Protein AF-A0A5B1CI52-F1 (afdb_monomer_lite)

Foldseek 3Di:
DDDPCDVVVVVLLVVQLVVVVVVCVVVVNDDDDPVRSVVVSVVVVVVVVVVVVVVVVVVVVVVVVPPPCPVVVVVVVVVVVVVVVVLVVLLVQLLVVQAVCFLVAAFLQVSCVSSVHDSVSNPVSVVVCVVVLQKDFDPDWDADPVRDTTTGIHGPVSVVVVVD

Structure (mmCIF, N/CA/C/O backbone):
data_AF-A0A5B1CI52-F1
#
_entry.id   AF-A0A5B1CI52-F1
#
loop_
_atom_site.group_PDB
_atom_site.id
_atom_site.type_symbol
_atom_site.label_atom_id
_atom_site.label_alt_id
_atom_site.label_comp_id
_atom_site.label_asym_id
_atom_site.label_entity_id
_atom_site.label_seq_id
_atom_site.pdbx_PDB_ins_code
_atom_site.Cartn_x
_atom_site.Cartn_y
_atom_site.Cartn_z
_atom_site.occupancy
_atom_site.B_iso_or_equiv
_atom_site.auth_seq_id
_atom_site.auth_comp_id
_atom_site.auth_asym_id
_atom_site.auth_atom_id
_atom_site.pdbx_PDB_model_num
ATOM 1 N N . MET A 1 1 ? 29.209 4.012 -64.368 1.00 41.81 1 MET A N 1
ATOM 2 C CA . MET A 1 1 ? 28.392 5.063 -63.722 1.00 41.81 1 MET A CA 1
ATOM 3 C C . MET A 1 1 ? 29.342 6.053 -63.065 1.00 41.81 1 MET A C 1
ATOM 5 O O . MET A 1 1 ? 30.002 5.683 -62.104 1.00 41.81 1 MET A O 1
ATOM 9 N N . LEU A 1 2 ? 29.482 7.254 -63.629 1.00 43.94 2 LEU A N 1
ATOM 10 C CA . LEU A 1 2 ? 30.310 8.326 -63.068 1.00 43.94 2 LEU A CA 1
ATOM 11 C C . LEU A 1 2 ? 29.599 8.877 -61.825 1.00 43.94 2 LEU A C 1
ATOM 13 O O . LEU A 1 2 ? 28.550 9.507 -61.950 1.00 43.94 2 LEU A O 1
ATOM 17 N N . ARG A 1 3 ? 30.119 8.582 -60.627 1.00 56.41 3 ARG A N 1
ATOM 18 C CA . ARG A 1 3 ? 29.652 9.240 -59.398 1.00 56.41 3 ARG A CA 1
ATOM 19 C C . ARG A 1 3 ? 30.077 10.717 -59.457 1.00 56.41 3 ARG A C 1
ATOM 21 O O . ARG A 1 3 ? 31.175 10.988 -59.939 1.00 56.41 3 ARG A O 1
ATOM 28 N N . PRO A 1 4 ? 29.239 11.668 -59.013 1.00 51.94 4 PRO A N 1
ATOM 29 C CA . PRO A 1 4 ? 29.623 13.075 -58.968 1.00 51.94 4 PRO A CA 1
ATOM 30 C C . PRO A 1 4 ? 30.885 13.252 -58.109 1.00 51.94 4 PRO A C 1
ATOM 32 O O . PRO A 1 4 ? 30.973 12.694 -57.017 1.00 51.94 4 PRO A O 1
ATOM 35 N N . ASN A 1 5 ? 31.857 14.013 -58.626 1.00 62.75 5 ASN A N 1
ATOM 36 C CA . ASN A 1 5 ? 33.121 14.363 -57.966 1.00 62.75 5 ASN A CA 1
ATOM 37 C C . ASN A 1 5 ? 32.868 15.277 -56.756 1.00 62.75 5 ASN A C 1
ATOM 39 O O . ASN A 1 5 ? 33.147 16.475 -56.801 1.00 62.75 5 ASN A O 1
ATOM 43 N N . ASN A 1 6 ? 32.321 14.733 -55.671 1.00 81.19 6 ASN A N 1
ATOM 44 C CA . ASN A 1 6 ? 32.321 15.432 -54.397 1.00 81.19 6 ASN A CA 1
ATOM 45 C C . ASN A 1 6 ? 33.767 15.437 -53.856 1.00 81.19 6 ASN A C 1
ATOM 47 O O . ASN A 1 6 ? 34.340 14.361 -53.648 1.00 81.19 6 ASN A O 1
ATOM 51 N N . PRO A 1 7 ? 34.387 16.609 -53.625 1.00 78.50 7 PRO A N 1
ATOM 52 C CA . PRO A 1 7 ? 35.752 16.685 -53.104 1.00 78.50 7 PRO A CA 1
ATOM 53 C C . PRO A 1 7 ? 35.923 15.981 -51.749 1.00 78.50 7 PRO A C 1
ATOM 55 O O . PRO A 1 7 ? 37.021 15.519 -51.437 1.00 78.50 7 PRO A O 1
ATOM 58 N N . GLU A 1 8 ? 34.862 15.854 -50.948 1.00 77.94 8 GLU A N 1
ATOM 59 C CA . GLU A 1 8 ? 34.901 15.106 -49.686 1.00 77.94 8 GLU A CA 1
ATOM 60 C C . GLU A 1 8 ? 34.975 13.589 -49.899 1.00 77.94 8 GLU A C 1
ATOM 62 O O . GLU A 1 8 ? 35.741 12.905 -49.213 1.00 77.94 8 GLU A O 1
ATOM 67 N N . ASP A 1 9 ? 34.256 13.065 -50.894 1.00 78.75 9 ASP A N 1
ATOM 68 C CA . ASP A 1 9 ? 34.295 11.644 -51.243 1.00 78.75 9 ASP A CA 1
ATOM 69 C C . ASP A 1 9 ? 35.662 11.254 -51.804 1.00 78.75 9 ASP A C 1
ATOM 71 O O . ASP A 1 9 ? 36.193 10.197 -51.456 1.00 78.75 9 ASP A O 1
ATOM 75 N N . GLN A 1 10 ? 36.279 12.136 -52.597 1.00 81.88 10 GLN A N 1
ATOM 76 C CA . GLN A 1 10 ? 37.633 11.918 -53.102 1.00 81.88 10 GLN A CA 1
ATOM 77 C C . GLN A 1 10 ? 38.653 11.851 -51.958 1.00 81.88 10 GLN A C 1
ATOM 79 O O . GLN A 1 10 ? 39.405 10.883 -51.862 1.00 81.88 10 GLN A O 1
ATOM 84 N N . ARG A 1 11 ? 38.618 12.809 -51.018 1.00 84.69 11 ARG A N 1
ATOM 85 C CA . ARG A 1 11 ? 39.494 12.794 -49.830 1.00 84.69 11 ARG A CA 1
ATOM 86 C C . ARG A 1 11 ? 39.306 11.529 -48.992 1.00 84.69 11 ARG A C 1
ATOM 88 O O . ARG A 1 11 ? 40.280 10.968 -48.489 1.00 84.69 11 ARG A O 1
ATOM 95 N N . ARG A 1 12 ? 38.062 11.063 -48.842 1.00 83.12 12 ARG A N 1
ATOM 96 C CA . ARG A 1 12 ? 37.742 9.824 -48.119 1.00 83.12 12 ARG A CA 1
ATOM 97 C C . ARG A 1 12 ? 38.316 8.595 -48.825 1.00 83.12 12 ARG A C 1
ATOM 99 O O . ARG A 1 12 ? 38.895 7.738 -48.155 1.00 83.12 12 ARG A O 1
ATOM 106 N N . ARG A 1 13 ? 38.190 8.508 -50.154 1.00 84.50 13 ARG A N 1
ATOM 107 C CA . ARG A 1 13 ? 38.784 7.422 -50.953 1.00 84.50 13 ARG A CA 1
ATOM 108 C C . ARG A 1 13 ? 40.307 7.435 -50.864 1.00 84.50 13 ARG A C 1
ATOM 110 O O . ARG A 1 13 ? 40.885 6.385 -50.600 1.00 84.50 13 ARG A O 1
ATOM 117 N N . ASP A 1 14 ? 40.944 8.598 -50.964 1.00 87.06 14 ASP A N 1
ATOM 118 C CA . ASP A 1 14 ? 42.403 8.732 -50.863 1.00 87.06 14 ASP A CA 1
ATOM 119 C C . ASP A 1 14 ? 42.926 8.304 -49.478 1.00 87.06 14 ASP A C 1
ATOM 121 O O . ASP A 1 14 ? 43.931 7.596 -49.366 1.00 87.06 14 ASP A O 1
ATOM 125 N N . ALA A 1 15 ? 42.207 8.657 -48.407 1.00 88.31 15 ALA A N 1
ATOM 126 C CA . ALA A 1 15 ? 42.537 8.224 -47.051 1.00 88.31 15 ALA A CA 1
ATOM 127 C C . ALA A 1 15 ? 42.417 6.697 -46.877 1.00 88.31 15 ALA A C 1
ATOM 129 O O . ALA A 1 15 ? 43.298 6.066 -46.282 1.00 88.31 15 ALA A O 1
ATOM 130 N N . LEU A 1 16 ? 41.356 6.087 -47.422 1.00 87.81 16 LEU A N 1
ATOM 131 C CA . LEU A 1 16 ? 41.180 4.630 -47.421 1.00 87.81 16 LEU A CA 1
ATOM 132 C C . LEU A 1 16 ? 42.259 3.935 -48.250 1.00 87.81 16 LEU A C 1
ATOM 134 O O . LEU A 1 16 ? 42.839 2.950 -47.792 1.00 87.81 16 LEU A O 1
ATOM 138 N N . ARG A 1 17 ? 42.583 4.485 -49.421 1.00 88.81 17 ARG A N 1
ATOM 139 C CA . ARG A 1 17 ? 43.647 4.006 -50.303 1.00 88.81 17 ARG A CA 1
ATOM 140 C C . ARG A 1 17 ? 44.980 3.940 -49.568 1.00 88.81 17 ARG A C 1
ATOM 142 O O . ARG A 1 17 ? 45.633 2.898 -49.549 1.00 88.81 17 ARG A O 1
ATOM 149 N N . TYR A 1 18 ? 45.349 5.024 -48.887 1.00 90.31 18 TYR A N 1
ATOM 150 C CA . TYR A 1 18 ? 46.557 5.072 -48.068 1.00 90.31 18 TYR A CA 1
ATOM 151 C C . TYR A 1 18 ? 46.544 4.019 -46.946 1.00 90.31 18 TYR A C 1
ATOM 153 O O . TYR A 1 18 ? 47.533 3.304 -46.753 1.00 90.31 18 TYR A O 1
ATOM 161 N N . ALA A 1 19 ? 45.429 3.882 -46.222 1.00 89.19 19 ALA A N 1
ATOM 162 C CA . ALA A 1 19 ? 45.299 2.927 -45.122 1.00 89.19 19 ALA A CA 1
ATOM 163 C C . ALA A 1 19 ? 45.391 1.460 -45.585 1.00 89.19 19 ALA A C 1
ATOM 165 O O . ALA A 1 19 ? 46.083 0.663 -44.947 1.00 89.19 19 ALA A O 1
ATOM 166 N N . ILE A 1 20 ? 44.746 1.118 -46.704 1.00 88.44 20 ILE A N 1
ATOM 167 C CA . ILE A 1 20 ? 44.763 -0.226 -47.301 1.00 88.44 20 ILE A CA 1
ATOM 168 C C . ILE A 1 20 ? 46.179 -0.578 -47.756 1.00 88.44 20 ILE A C 1
ATOM 170 O O . ILE A 1 20 ? 46.726 -1.593 -47.322 1.00 88.44 20 ILE A O 1
ATOM 174 N N . CYS A 1 21 ? 46.828 0.302 -48.524 1.00 87.31 21 CYS A N 1
ATOM 175 C CA . CYS A 1 21 ? 48.210 0.100 -48.960 1.00 87.31 21 CYS A CA 1
ATOM 176 C C . CYS A 1 21 ? 49.169 -0.065 -47.769 1.00 87.31 21 CYS A C 1
ATOM 178 O O . CYS A 1 21 ? 50.051 -0.925 -47.785 1.00 87.31 21 CYS A O 1
ATOM 180 N N . LYS A 1 22 ? 48.989 0.720 -46.698 1.00 90.94 22 LYS A N 1
ATOM 181 C CA . LYS A 1 22 ? 49.785 0.598 -45.467 1.00 90.94 22 LYS A CA 1
ATOM 182 C C . LYS A 1 22 ? 49.570 -0.751 -44.768 1.00 90.94 22 LYS A C 1
ATOM 184 O O . LYS A 1 22 ? 50.544 -1.362 -44.324 1.00 90.94 22 LYS A O 1
ATOM 189 N N . ALA A 1 23 ? 48.328 -1.225 -44.673 1.00 88.00 23 ALA A N 1
ATOM 190 C CA . ALA A 1 23 ? 47.999 -2.513 -44.061 1.00 88.00 23 ALA A CA 1
ATOM 191 C C . ALA A 1 23 ? 48.558 -3.694 -44.871 1.00 88.00 23 ALA A C 1
ATOM 193 O O . ALA A 1 23 ? 49.173 -4.595 -44.301 1.00 88.00 23 ALA A O 1
ATOM 194 N N . TRP A 1 24 ? 48.425 -3.654 -46.196 1.00 90.81 24 TRP A N 1
ATOM 195 C CA . TRP A 1 24 ? 48.929 -4.692 -47.095 1.00 90.81 24 TRP A CA 1
ATOM 196 C C . TRP A 1 24 ? 50.456 -4.776 -47.110 1.00 90.81 24 TRP A C 1
ATOM 198 O O . TRP A 1 24 ? 51.003 -5.878 -47.084 1.00 90.81 24 TRP A O 1
ATOM 208 N N . ARG A 1 25 ? 51.158 -3.636 -47.031 1.00 87.25 25 ARG A N 1
ATOM 209 C CA . ARG A 1 25 ? 52.620 -3.616 -46.829 1.00 87.25 25 ARG A CA 1
ATOM 210 C C . ARG A 1 25 ? 53.032 -4.318 -45.539 1.00 87.25 25 ARG A C 1
ATOM 212 O O . ARG A 1 25 ? 53.988 -5.087 -45.545 1.00 87.25 25 ARG A O 1
ATOM 219 N N . LYS A 1 26 ? 52.307 -4.083 -44.439 1.00 89.06 26 LYS A N 1
ATOM 220 C CA . LYS A 1 26 ? 52.571 -4.742 -43.149 1.00 89.06 26 LYS A CA 1
ATOM 221 C C . LYS A 1 26 ? 52.354 -6.261 -43.217 1.00 89.06 26 LYS A C 1
ATOM 223 O O . LYS A 1 26 ? 53.022 -6.996 -42.502 1.00 89.06 26 LYS A O 1
ATOM 228 N N . GLN A 1 27 ? 51.450 -6.718 -44.080 1.00 87.50 27 GLN A N 1
ATOM 229 C CA . GLN A 1 27 ? 51.167 -8.136 -44.331 1.00 87.50 27 GLN A CA 1
ATOM 230 C C . GLN A 1 27 ? 52.129 -8.783 -45.345 1.00 87.50 27 GLN A C 1
ATOM 232 O O . GLN A 1 27 ? 51.997 -9.965 -45.638 1.00 87.50 27 GLN A O 1
ATOM 237 N N . GLY A 1 28 ? 53.107 -8.037 -45.871 1.00 87.44 28 GLY A N 1
ATOM 238 C CA . GLY A 1 28 ? 54.119 -8.566 -46.788 1.00 87.44 28 GLY A CA 1
ATOM 239 C C . GLY A 1 28 ? 53.705 -8.594 -48.262 1.00 87.44 28 GLY A C 1
ATOM 240 O O . GLY A 1 28 ? 54.481 -9.063 -49.093 1.00 87.44 28 GLY A O 1
ATOM 241 N N . HIS A 1 29 ? 52.538 -8.052 -48.625 1.00 80.38 29 HIS A N 1
ATOM 242 C CA . HIS A 1 29 ? 52.170 -7.876 -50.031 1.00 80.38 29 HIS A CA 1
ATOM 243 C C . HIS A 1 29 ? 53.042 -6.777 -50.662 1.00 80.38 29 HIS A C 1
ATOM 245 O O . HIS A 1 29 ? 53.206 -5.705 -50.078 1.00 80.38 29 HIS A O 1
ATOM 251 N N . ARG A 1 30 ? 53.626 -7.039 -51.842 1.00 68.38 30 ARG A N 1
ATOM 252 C CA . ARG A 1 30 ? 54.603 -6.136 -52.491 1.00 68.38 30 ARG A CA 1
ATOM 253 C C . ARG A 1 30 ? 54.151 -5.522 -53.820 1.00 68.38 30 ARG A C 1
ATOM 255 O O . ARG A 1 30 ? 54.729 -4.516 -54.213 1.00 68.38 30 ARG A O 1
ATOM 262 N N . VAL A 1 31 ? 53.149 -6.087 -54.493 1.00 74.44 31 VAL A N 1
ATOM 263 C CA . VAL A 1 31 ? 52.638 -5.592 -55.783 1.00 74.44 31 VAL A CA 1
ATOM 264 C C . VAL A 1 31 ? 51.115 -5.621 -55.745 1.00 74.44 31 VAL A C 1
ATOM 266 O O . VAL A 1 31 ? 50.540 -6.611 -55.295 1.00 74.44 31 VAL A O 1
ATOM 269 N N . TRP A 1 32 ? 50.480 -4.543 -56.203 1.00 80.81 32 TRP A N 1
ATOM 270 C CA . TRP A 1 32 ? 49.025 -4.412 -56.288 1.00 80.81 32 TRP A CA 1
ATOM 271 C C . TRP A 1 32 ? 48.670 -3.719 -57.595 1.00 80.81 32 TRP A C 1
ATOM 273 O O . TRP A 1 32 ? 49.364 -2.776 -57.986 1.00 80.81 32 TRP A O 1
ATOM 283 N N . SER A 1 33 ? 47.601 -4.163 -58.251 1.00 87.12 33 SER A N 1
ATOM 284 C CA . SER A 1 33 ? 47.030 -3.399 -59.353 1.00 87.12 33 SER A CA 1
ATOM 285 C C . SER A 1 33 ? 46.148 -2.274 -58.809 1.00 87.12 33 SER A C 1
ATOM 287 O O . SER A 1 33 ? 45.578 -2.380 -57.719 1.00 87.12 33 SER A O 1
ATOM 289 N N . ASP A 1 34 ? 46.001 -1.195 -59.578 1.00 80.94 34 ASP A N 1
ATOM 290 C CA . ASP A 1 34 ? 45.059 -0.128 -59.231 1.00 80.94 34 ASP A CA 1
ATOM 291 C C . ASP A 1 34 ? 43.623 -0.657 -59.103 1.00 80.94 34 ASP A C 1
ATOM 293 O O . ASP A 1 34 ? 42.873 -0.188 -58.251 1.00 80.94 34 ASP A O 1
ATOM 297 N N . ALA A 1 35 ? 43.262 -1.682 -59.881 1.00 84.69 35 ALA A N 1
ATOM 298 C CA . ALA A 1 35 ? 41.957 -2.329 -59.805 1.00 84.69 35 ALA A CA 1
ATOM 299 C C . ALA A 1 35 ? 41.730 -3.047 -58.461 1.00 84.69 35 ALA A C 1
ATOM 301 O O . ALA A 1 35 ? 40.649 -2.926 -57.885 1.00 84.69 35 ALA A O 1
ATOM 302 N N . ASP A 1 36 ? 42.745 -3.734 -57.925 1.00 84.50 36 ASP A N 1
ATOM 303 C CA . ASP A 1 36 ? 42.651 -4.422 -56.627 1.00 84.50 36 ASP A CA 1
ATOM 304 C C . ASP A 1 36 ? 42.490 -3.428 -55.473 1.00 84.50 36 ASP A C 1
ATOM 306 O O . ASP A 1 36 ? 41.741 -3.665 -54.521 1.00 84.50 36 ASP A O 1
ATOM 310 N N . ILE A 1 37 ? 43.188 -2.293 -55.566 1.00 83.44 37 ILE A N 1
ATOM 311 C CA . ILE A 1 37 ? 43.108 -1.214 -54.582 1.00 83.44 37 ILE A CA 1
ATOM 312 C C . ILE A 1 37 ? 41.707 -0.591 -54.595 1.00 83.44 37 ILE A C 1
ATOM 314 O O . ILE A 1 37 ? 41.102 -0.430 -53.535 1.00 83.44 37 ILE A O 1
ATOM 318 N N . GLU A 1 38 ? 41.166 -0.276 -55.773 1.00 86.31 38 GLU A N 1
ATOM 319 C CA . GLU A 1 38 ? 39.825 0.306 -55.895 1.00 86.31 38 GLU A CA 1
ATOM 320 C C . GLU A 1 38 ? 38.729 -0.668 -55.436 1.00 86.31 38 GLU A C 1
ATOM 322 O O . GLU A 1 38 ? 37.828 -0.268 -54.695 1.00 86.31 38 GLU A O 1
ATOM 327 N N . ALA A 1 39 ? 38.851 -1.961 -55.757 1.00 86.50 39 ALA A N 1
ATOM 328 C CA . ALA A 1 39 ? 37.934 -2.989 -55.263 1.00 86.50 39 ALA A CA 1
ATOM 329 C C . ALA A 1 39 ? 37.952 -3.095 -53.725 1.00 86.50 39 ALA A C 1
ATOM 331 O O . ALA A 1 39 ? 36.903 -3.230 -53.088 1.00 86.50 39 ALA A O 1
ATOM 332 N N . ALA A 1 40 ? 39.131 -2.985 -53.104 1.00 87.06 40 ALA A N 1
ATOM 333 C CA . ALA A 1 40 ? 39.265 -2.992 -51.650 1.00 87.06 40 ALA A CA 1
ATOM 334 C C . ALA A 1 40 ? 38.674 -1.730 -50.994 1.00 87.06 40 ALA A C 1
ATOM 336 O O . ALA A 1 40 ? 38.071 -1.822 -49.920 1.00 87.06 40 ALA A O 1
ATOM 337 N N . ILE A 1 41 ? 38.807 -0.562 -51.634 1.00 86.19 41 ILE A N 1
ATOM 338 C CA . ILE A 1 41 ? 38.182 0.690 -51.182 1.00 86.19 41 ILE A CA 1
ATOM 339 C C . ILE A 1 41 ? 36.657 0.564 -51.224 1.00 86.19 41 ILE A C 1
ATOM 341 O O . ILE A 1 41 ? 35.993 0.871 -50.232 1.00 86.19 41 ILE A O 1
ATOM 345 N N . ASP A 1 42 ? 36.099 0.065 -52.326 1.00 87.06 42 ASP A N 1
ATOM 346 C CA . ASP A 1 42 ? 34.652 -0.101 -52.473 1.00 87.06 42 ASP A CA 1
ATOM 347 C C . ASP A 1 42 ? 34.090 -1.103 -51.451 1.00 87.06 42 ASP A C 1
ATOM 349 O O . ASP A 1 42 ? 33.065 -0.835 -50.817 1.00 87.06 42 ASP A O 1
ATOM 353 N N . ALA A 1 43 ? 34.803 -2.205 -51.194 1.00 86.75 43 ALA A N 1
ATOM 354 C CA . ALA A 1 43 ? 34.443 -3.162 -50.148 1.00 86.75 43 ALA A CA 1
ATOM 355 C C . ALA A 1 43 ? 34.490 -2.541 -48.737 1.00 86.75 43 ALA A C 1
ATOM 357 O O . ALA A 1 43 ? 33.625 -2.820 -47.900 1.00 86.75 43 ALA A O 1
ATOM 358 N N . ALA A 1 44 ? 35.475 -1.680 -48.459 1.00 86.75 44 ALA A N 1
ATOM 359 C CA . ALA A 1 44 ? 35.588 -0.985 -47.179 1.00 86.75 44 ALA A CA 1
ATOM 360 C C . ALA A 1 44 ? 34.440 0.013 -46.960 1.00 86.75 44 ALA A C 1
ATOM 362 O O . ALA A 1 44 ? 33.877 0.057 -45.863 1.00 8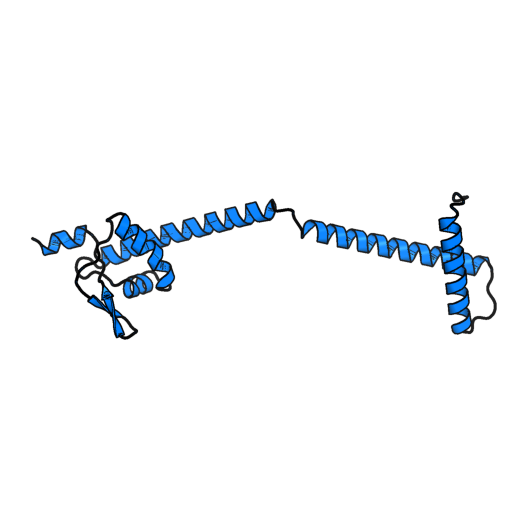6.75 44 ALA A O 1
ATOM 363 N N . ILE A 1 45 ? 34.059 0.763 -48.000 1.00 86.25 45 ILE A N 1
ATOM 364 C CA . ILE A 1 45 ? 32.920 1.691 -47.962 1.00 86.25 45 ILE A CA 1
ATOM 365 C C . ILE A 1 45 ? 31.622 0.919 -47.721 1.00 86.25 45 ILE A C 1
ATOM 367 O O . ILE A 1 45 ? 30.914 1.221 -46.764 1.00 86.25 45 ILE A O 1
ATOM 371 N N . ALA A 1 46 ? 31.361 -0.141 -48.493 1.00 85.62 46 ALA A N 1
ATOM 372 C CA . ALA A 1 46 ? 30.159 -0.960 -48.332 1.00 85.62 46 ALA A CA 1
ATOM 373 C C . ALA A 1 46 ? 30.039 -1.548 -46.914 1.00 85.62 46 ALA A C 1
ATOM 375 O O . ALA A 1 46 ? 28.969 -1.522 -46.305 1.00 85.62 46 ALA A O 1
ATOM 376 N N . LYS A 1 47 ? 31.153 -2.024 -46.341 1.00 86.94 47 LYS A N 1
ATOM 377 C CA . LYS A 1 47 ? 31.192 -2.533 -44.962 1.00 86.94 47 LYS A CA 1
ATOM 378 C C . LYS A 1 47 ? 30.931 -1.438 -43.925 1.00 86.94 47 LYS A C 1
ATOM 380 O O . LYS A 1 47 ? 30.322 -1.706 -42.888 1.00 86.94 47 LYS A O 1
ATOM 385 N N . GLN A 1 48 ? 31.408 -0.219 -44.168 1.00 83.88 48 GLN A N 1
ATOM 386 C CA . GLN A 1 48 ? 31.155 0.918 -43.289 1.00 83.88 48 GLN A CA 1
ATOM 387 C C . GLN A 1 48 ? 29.688 1.358 -43.359 1.00 83.88 48 GLN A C 1
ATOM 389 O O . GLN A 1 48 ? 29.082 1.590 -42.316 1.00 83.88 48 GLN A O 1
ATOM 394 N N . ASP A 1 49 ? 29.099 1.388 -44.551 1.00 83.38 49 ASP A N 1
ATOM 395 C CA . ASP A 1 49 ? 27.695 1.751 -44.750 1.00 83.38 49 ASP A CA 1
ATOM 396 C C . ASP A 1 49 ? 26.756 0.724 -44.103 1.00 83.38 49 ASP A C 1
ATOM 398 O O . ASP A 1 49 ? 25.814 1.104 -43.410 1.00 83.38 49 ASP A O 1
ATOM 402 N N . GLN A 1 50 ? 27.070 -0.574 -44.203 1.00 83.06 50 GLN A N 1
ATOM 403 C CA . GLN A 1 50 ? 26.349 -1.632 -43.482 1.00 83.06 50 GLN A CA 1
ATOM 404 C C . GLN A 1 50 ? 26.414 -1.454 -41.958 1.00 83.06 50 GLN A C 1
ATOM 406 O O . GLN A 1 50 ? 25.404 -1.600 -41.269 1.00 83.06 50 GLN A O 1
ATOM 411 N N . ARG A 1 51 ? 27.589 -1.106 -41.414 1.00 80.19 51 ARG A N 1
ATOM 412 C CA . ARG A 1 51 ? 27.749 -0.824 -39.976 1.00 80.19 51 ARG A CA 1
ATOM 413 C C . ARG A 1 51 ? 26.965 0.412 -39.545 1.00 80.19 51 ARG A C 1
ATOM 415 O O . ARG A 1 51 ? 26.325 0.387 -38.499 1.00 80.19 51 ARG A O 1
ATOM 422 N N . ASN A 1 52 ? 26.986 1.469 -40.350 1.00 80.50 52 ASN A N 1
ATOM 423 C CA . ASN A 1 52 ? 26.236 2.691 -40.077 1.00 80.50 52 ASN A CA 1
ATOM 424 C C . ASN A 1 52 ? 24.724 2.436 -40.122 1.00 80.50 52 ASN A C 1
ATOM 426 O O . ASN A 1 52 ? 24.004 2.919 -39.253 1.00 80.50 52 ASN A O 1
ATOM 430 N N . ALA A 1 53 ? 24.245 1.629 -41.072 1.00 76.75 53 ALA A N 1
ATOM 431 C CA . ALA A 1 53 ? 22.845 1.223 -41.144 1.00 76.75 53 ALA A CA 1
ATOM 432 C C . ALA A 1 53 ? 22.414 0.419 -39.903 1.00 76.75 53 ALA A C 1
ATOM 434 O O . ALA A 1 53 ? 21.377 0.720 -39.312 1.00 76.75 53 ALA A O 1
ATOM 435 N N . ALA A 1 54 ? 23.232 -0.540 -39.456 1.00 75.56 54 ALA A N 1
ATOM 436 C CA . ALA A 1 54 ? 22.965 -1.319 -38.245 1.00 75.56 54 ALA A CA 1
ATOM 437 C C . ALA A 1 54 ? 22.974 -0.450 -36.968 1.00 75.56 54 ALA A C 1
ATOM 439 O O . ALA A 1 54 ? 22.113 -0.597 -36.095 1.00 75.56 54 ALA A O 1
ATOM 440 N N . ASN A 1 55 ? 23.906 0.503 -36.871 1.00 73.62 55 ASN A N 1
ATOM 441 C CA . ASN A 1 55 ? 23.956 1.454 -35.759 1.00 73.62 55 ASN A CA 1
ATOM 442 C C . ASN A 1 55 ? 22.757 2.412 -35.767 1.00 73.62 55 ASN A C 1
ATOM 444 O O . ASN A 1 55 ? 22.189 2.671 -34.711 1.00 73.62 55 ASN A O 1
ATOM 448 N N . ASN A 1 56 ? 22.325 2.896 -36.934 1.00 69.56 56 ASN A N 1
ATOM 449 C CA . ASN A 1 56 ? 21.128 3.734 -37.048 1.00 69.56 56 ASN A CA 1
ATOM 450 C C . ASN A 1 56 ? 19.859 2.977 -36.639 1.00 69.56 56 ASN A C 1
ATOM 452 O O . ASN A 1 56 ? 19.014 3.550 -35.956 1.00 69.56 56 ASN A O 1
ATOM 456 N N . GLN A 1 57 ? 19.743 1.690 -36.981 1.00 68.94 57 GLN A N 1
ATOM 457 C CA . GLN A 1 57 ? 18.651 0.842 -36.488 1.00 68.94 57 GLN A CA 1
ATOM 458 C C . GLN A 1 57 ? 18.697 0.688 -34.963 1.00 68.94 57 GLN A C 1
ATOM 460 O O . GLN A 1 57 ? 17.671 0.810 -34.302 1.00 68.94 57 GLN A O 1
ATOM 465 N N . SER A 1 58 ? 19.884 0.490 -34.388 1.00 62.88 58 SER A N 1
ATOM 466 C CA . SER A 1 58 ? 20.055 0.348 -32.934 1.00 62.88 58 SER A CA 1
ATOM 467 C C . SER A 1 58 ? 19.740 1.650 -32.182 1.00 62.88 58 SER A C 1
ATOM 469 O O . SER A 1 58 ? 19.082 1.624 -31.144 1.00 62.88 58 SER A O 1
ATOM 471 N N . ASN A 1 59 ? 20.137 2.798 -32.738 1.00 58.81 59 ASN A N 1
ATOM 472 C CA . ASN A 1 59 ? 19.818 4.120 -32.197 1.00 58.81 59 ASN A CA 1
ATOM 473 C C . ASN A 1 59 ? 18.325 4.452 -32.310 1.00 58.81 59 ASN A C 1
ATOM 475 O O . ASN A 1 59 ? 17.779 5.061 -31.396 1.00 58.81 59 ASN A O 1
ATOM 479 N N . ALA A 1 60 ? 17.648 4.032 -33.384 1.00 59.50 60 ALA A N 1
ATOM 480 C CA . ALA A 1 60 ? 16.197 4.180 -33.505 1.00 59.50 60 ALA A CA 1
ATOM 481 C C . ALA A 1 60 ? 15.458 3.382 -32.413 1.00 59.50 60 ALA A C 1
ATOM 483 O O . ALA A 1 60 ? 14.548 3.906 -31.778 1.00 59.50 60 ALA A O 1
ATOM 484 N N . VAL A 1 61 ? 15.919 2.162 -32.114 1.00 58.22 61 VAL A N 1
ATOM 485 C CA . VAL A 1 61 ? 15.382 1.344 -31.010 1.00 58.22 61 VAL A CA 1
ATOM 486 C C . VAL A 1 61 ? 15.666 1.976 -29.638 1.00 58.22 61 VAL A C 1
ATOM 488 O O . VAL A 1 61 ? 14.833 1.898 -28.738 1.00 58.22 61 VAL A O 1
ATOM 491 N N . GLN A 1 62 ? 16.815 2.638 -29.456 1.00 55.47 62 GLN A N 1
ATOM 492 C CA . GLN A 1 62 ? 17.101 3.389 -28.227 1.00 55.47 62 GLN A CA 1
ATOM 493 C C . GLN A 1 62 ? 16.284 4.682 -28.099 1.00 55.47 62 GLN A C 1
ATOM 495 O O . GLN A 1 62 ? 15.915 5.040 -26.982 1.00 55.47 62 GLN A O 1
ATOM 500 N N . ALA A 1 63 ? 15.968 5.364 -29.201 1.00 52.31 63 ALA A N 1
ATOM 501 C CA . ALA A 1 63 ? 15.089 6.532 -29.190 1.00 52.31 63 ALA A CA 1
ATOM 502 C C . ALA A 1 63 ? 13.654 6.156 -28.771 1.00 52.31 63 ALA A C 1
ATOM 504 O O . ALA A 1 63 ? 13.055 6.882 -27.984 1.00 52.31 63 ALA A O 1
ATOM 505 N N . ASP A 1 64 ? 13.160 4.981 -29.176 1.00 53.16 64 ASP A N 1
ATOM 506 C CA . ASP A 1 64 ? 11.892 4.415 -28.679 1.00 53.16 64 ASP A CA 1
ATOM 507 C C . ASP A 1 64 ? 11.928 4.074 -27.174 1.00 53.16 64 ASP A C 1
ATOM 509 O O . ASP A 1 64 ? 10.897 4.070 -26.500 1.00 53.16 64 ASP A O 1
ATOM 513 N N . LEU A 1 65 ? 13.115 3.813 -26.610 1.00 51.41 65 LEU A N 1
ATOM 514 C CA . LEU A 1 65 ? 13.296 3.568 -25.175 1.00 51.41 65 LEU A CA 1
ATOM 515 C C . LEU A 1 65 ? 13.266 4.866 -24.346 1.00 51.41 65 LEU A C 1
ATOM 517 O O . LEU A 1 65 ? 12.924 4.834 -23.162 1.00 51.41 65 LEU A O 1
ATOM 521 N N . ILE A 1 66 ? 13.590 6.008 -24.962 1.00 52.84 66 ILE A N 1
ATOM 522 C CA . ILE A 1 66 ? 13.454 7.352 -24.380 1.00 52.84 66 ILE A CA 1
ATOM 523 C C . ILE A 1 66 ? 12.137 7.963 -24.873 1.00 52.84 66 ILE A C 1
ATOM 525 O O . ILE A 1 66 ? 12.084 9.040 -25.458 1.00 52.84 66 ILE A O 1
ATOM 529 N N . ASP A 1 67 ? 11.034 7.260 -24.633 1.00 52.16 67 ASP A N 1
ATOM 530 C CA . ASP A 1 67 ? 9.708 7.807 -24.874 1.00 52.16 67 ASP A CA 1
ATOM 531 C C . ASP A 1 67 ? 9.452 9.023 -23.958 1.00 52.16 67 ASP A C 1
ATOM 533 O O . ASP A 1 67 ? 9.574 8.959 -22.729 1.00 52.16 67 ASP A O 1
ATOM 537 N N . HIS A 1 68 ? 9.085 10.150 -24.570 1.00 55.41 68 HIS A N 1
ATOM 538 C CA . HIS A 1 68 ? 8.969 11.489 -23.984 1.00 55.41 68 HIS A CA 1
ATOM 539 C C . HIS A 1 68 ? 7.758 11.671 -23.042 1.00 55.41 68 HIS A C 1
ATOM 541 O O . HIS A 1 68 ? 7.014 12.650 -23.109 1.00 55.41 68 HIS A O 1
ATOM 547 N N . GLY A 1 69 ? 7.547 10.742 -22.110 1.00 54.53 69 GLY A N 1
ATOM 548 C CA . GLY A 1 69 ? 6.621 10.903 -20.988 1.00 54.53 69 GLY A CA 1
ATOM 549 C C . GLY A 1 69 ? 5.171 10.487 -21.254 1.00 54.53 69 GLY A C 1
ATOM 550 O O . GLY A 1 69 ? 4.406 10.361 -20.291 1.00 54.53 69 GLY A O 1
ATOM 551 N N . CYS A 1 70 ? 4.787 10.195 -22.501 1.00 56.16 70 CYS A N 1
ATOM 552 C CA . CYS A 1 70 ? 3.429 9.760 -22.842 1.00 56.16 70 CYS A CA 1
ATOM 553 C C . CYS A 1 70 ? 3.137 8.318 -22.394 1.00 56.16 70 CYS A C 1
ATOM 555 O O . CYS A 1 70 ? 2.139 8.088 -21.698 1.00 56.16 70 CYS A O 1
ATOM 557 N N . HIS A 1 71 ? 4.008 7.346 -22.684 1.00 53.44 71 HIS A N 1
ATOM 558 C CA . HIS A 1 71 ? 3.849 5.986 -22.162 1.00 53.44 71 HIS A CA 1
ATOM 559 C C . HIS A 1 71 ? 4.140 5.927 -20.658 1.00 53.44 71 HIS A C 1
ATOM 561 O O . HIS A 1 71 ? 3.421 5.242 -19.931 1.00 53.44 71 HIS A O 1
ATOM 567 N N . ALA A 1 72 ? 5.072 6.738 -20.139 1.00 56.97 72 ALA A N 1
ATOM 568 C CA . ALA A 1 72 ? 5.272 6.878 -18.691 1.00 56.97 72 ALA A CA 1
ATOM 569 C C . ALA A 1 72 ? 4.010 7.392 -17.965 1.00 56.97 72 ALA A C 1
ATOM 571 O O . ALA A 1 72 ? 3.739 7.000 -16.829 1.00 56.97 72 ALA A O 1
ATOM 572 N N . GLY A 1 73 ? 3.220 8.270 -18.592 1.00 59.53 73 GLY A N 1
ATOM 573 C CA . GLY A 1 73 ? 1.918 8.709 -18.080 1.00 59.53 73 GLY A CA 1
ATOM 574 C C . GLY A 1 73 ? 0.889 7.576 -18.043 1.00 59.53 73 GLY A C 1
ATOM 575 O O . GLY A 1 73 ? 0.252 7.355 -17.011 1.00 59.53 73 GLY A O 1
ATOM 576 N N . ARG A 1 74 ? 0.777 6.801 -19.130 1.00 59.91 74 ARG A N 1
ATOM 577 C CA . ARG A 1 74 ? -0.144 5.651 -19.223 1.00 59.91 74 ARG A CA 1
ATOM 578 C C . ARG A 1 74 ? 0.200 4.547 -18.219 1.00 59.91 74 ARG A C 1
ATOM 580 O O . ARG A 1 74 ? -0.691 4.072 -17.516 1.00 59.91 74 ARG A O 1
ATOM 587 N N . THR A 1 75 ? 1.478 4.204 -18.067 1.00 62.31 75 THR A N 1
ATOM 588 C CA . THR A 1 75 ? 1.941 3.208 -17.085 1.00 62.31 75 THR A CA 1
ATOM 589 C C . THR A 1 75 ? 1.694 3.677 -15.651 1.00 62.31 75 THR A C 1
ATOM 591 O O . THR A 1 75 ? 1.197 2.906 -14.828 1.00 62.31 75 THR A O 1
ATOM 594 N N . ARG A 1 76 ? 1.936 4.962 -15.346 1.00 59.97 76 ARG A N 1
ATOM 595 C CA . ARG A 1 76 ? 1.612 5.546 -14.031 1.00 59.97 76 ARG A CA 1
ATOM 596 C C . ARG A 1 76 ? 0.110 5.527 -13.742 1.00 59.97 76 ARG A C 1
ATOM 598 O O . ARG A 1 76 ? -0.283 5.161 -12.636 1.00 59.97 76 ARG A O 1
ATOM 605 N N . ALA A 1 77 ? -0.732 5.862 -14.718 1.00 62.50 77 ALA A N 1
ATOM 606 C CA . ALA A 1 77 ? -2.187 5.826 -14.566 1.00 62.50 77 ALA A CA 1
ATOM 607 C C . ALA A 1 77 ? -2.716 4.396 -14.345 1.00 62.50 77 ALA A C 1
ATOM 609 O O . ALA A 1 77 ? -3.561 4.175 -13.471 1.00 62.50 77 ALA A O 1
ATOM 610 N N . ALA A 1 78 ? -2.185 3.411 -15.076 1.00 61.47 78 ALA A N 1
ATOM 611 C CA . ALA A 1 78 ? -2.531 2.000 -14.907 1.00 61.47 78 ALA A CA 1
ATOM 612 C C . ALA A 1 78 ? -2.084 1.452 -13.538 1.00 61.47 78 ALA A C 1
ATOM 614 O O . ALA A 1 78 ? -2.866 0.792 -12.843 1.00 61.47 78 ALA A O 1
ATOM 615 N N . ALA A 1 79 ? -0.866 1.789 -13.100 1.00 62.81 79 ALA A N 1
ATOM 616 C CA . ALA A 1 79 ? -0.354 1.428 -11.780 1.00 62.81 79 ALA A CA 1
ATOM 617 C C . ALA A 1 79 ? -1.184 2.068 -10.653 1.00 62.81 79 ALA A C 1
ATOM 619 O O . ALA A 1 79 ? -1.599 1.380 -9.719 1.00 62.81 79 ALA A O 1
ATOM 620 N N . ALA A 1 80 ? -1.514 3.359 -10.768 1.00 60.78 80 ALA A N 1
ATOM 621 C CA . ALA A 1 80 ? -2.356 4.065 -9.803 1.00 60.78 80 ALA A CA 1
ATOM 622 C C . ALA A 1 80 ? -3.772 3.471 -9.724 1.00 60.78 80 ALA A C 1
ATOM 624 O O . ALA A 1 80 ? -4.315 3.295 -8.631 1.00 60.78 80 ALA A O 1
ATOM 625 N N . SER A 1 81 ? -4.362 3.116 -10.867 1.00 58.31 81 SER A N 1
ATOM 626 C CA . SER A 1 81 ? -5.688 2.488 -10.931 1.00 58.31 81 SER A CA 1
ATOM 627 C C . SER A 1 81 ? -5.696 1.113 -10.261 1.00 58.31 81 SER A C 1
ATOM 629 O O . SER A 1 81 ? -6.598 0.800 -9.480 1.00 58.31 81 SER A O 1
ATOM 631 N N . SER A 1 82 ? -4.653 0.316 -10.496 1.00 61.97 82 SER A N 1
ATOM 632 C CA . SER A 1 82 ? -4.478 -1.000 -9.871 1.00 61.97 82 SER A CA 1
ATOM 633 C C . SER A 1 82 ? -4.261 -0.886 -8.357 1.00 61.97 82 SER A C 1
ATOM 635 O O . SER A 1 82 ? -4.887 -1.605 -7.574 1.00 61.97 82 SER A O 1
ATOM 637 N N . ALA A 1 83 ? -3.460 0.090 -7.918 1.00 60.28 83 ALA A N 1
ATOM 638 C CA . ALA A 1 83 ? -3.226 0.368 -6.503 1.00 60.28 83 ALA A CA 1
AT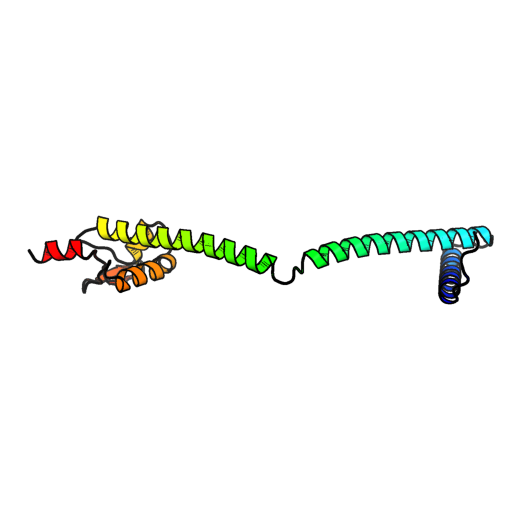OM 639 C C . ALA A 1 83 ? -4.499 0.836 -5.771 1.00 60.28 83 ALA A C 1
ATOM 641 O O . ALA A 1 83 ? -4.768 0.386 -4.654 1.00 60.28 83 ALA A O 1
ATOM 642 N N . ARG A 1 84 ? -5.331 1.679 -6.404 1.00 61.28 84 ARG A N 1
ATOM 643 C CA . ARG A 1 84 ? -6.620 2.128 -5.837 1.00 61.28 84 ARG A CA 1
ATOM 644 C C . ARG A 1 84 ? -7.568 0.960 -5.569 1.00 61.28 84 ARG A C 1
ATOM 646 O O . ARG A 1 84 ? -8.154 0.898 -4.490 1.00 61.28 84 ARG A O 1
ATOM 653 N N . ARG A 1 85 ? -7.669 -0.002 -6.496 1.00 61.38 85 ARG A N 1
ATOM 654 C CA . ARG A 1 85 ? -8.489 -1.216 -6.303 1.00 61.38 85 ARG A CA 1
ATOM 655 C C . ARG A 1 85 ? -8.034 -2.022 -5.082 1.00 61.38 85 ARG A C 1
ATOM 657 O O . ARG A 1 85 ? -8.868 -2.462 -4.297 1.00 61.38 85 ARG A O 1
ATOM 664 N N . SER A 1 86 ? -6.722 -2.162 -4.883 1.00 72.62 86 SER A N 1
ATOM 665 C CA . SER A 1 86 ? -6.155 -2.832 -3.701 1.00 72.62 86 SER A CA 1
ATOM 666 C C . SER A 1 86 ? -6.451 -2.081 -2.395 1.00 72.62 86 SER A C 1
ATOM 668 O O . SER A 1 86 ? -6.697 -2.713 -1.368 1.00 72.62 86 SER A O 1
ATOM 67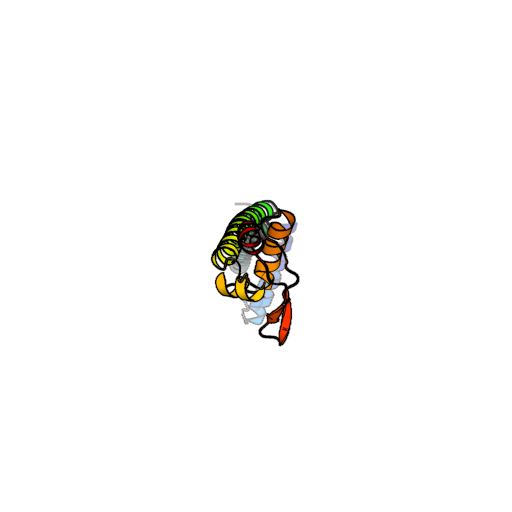0 N N . ARG A 1 87 ? -6.468 -0.741 -2.424 1.00 74.50 87 ARG A N 1
ATOM 671 C CA . ARG A 1 87 ? -6.758 0.093 -1.248 1.00 74.50 87 ARG A CA 1
ATOM 672 C C . ARG A 1 87 ? -8.199 -0.058 -0.765 1.00 74.50 87 ARG A C 1
ATOM 674 O O . ARG A 1 87 ? -8.401 -0.272 0.425 1.00 74.50 87 ARG A O 1
ATOM 681 N N . HIS A 1 88 ? -9.177 0.024 -1.670 1.00 82.06 88 HIS A N 1
ATOM 682 C CA . HIS A 1 88 ? -10.589 -0.152 -1.306 1.00 82.06 88 HIS A CA 1
ATOM 683 C C . HIS A 1 88 ? -10.838 -1.543 -0.722 1.00 82.06 88 HIS A C 1
ATOM 685 O O . HIS A 1 88 ? -11.368 -1.647 0.378 1.00 82.06 88 HIS A O 1
ATOM 691 N N . ARG A 1 89 ? -10.318 -2.593 -1.375 1.00 88.06 89 ARG A N 1
ATOM 692 C CA . ARG A 1 89 ? -10.406 -3.969 -0.861 1.00 88.06 89 ARG A CA 1
ATOM 693 C C . ARG A 1 89 ? -9.820 -4.114 0.542 1.00 88.06 89 ARG A C 1
ATOM 695 O O . ARG A 1 89 ? -10.422 -4.769 1.380 1.00 88.06 89 ARG A O 1
ATOM 702 N N . ARG A 1 90 ? -8.668 -3.491 0.813 1.00 91.00 90 ARG A N 1
ATOM 703 C CA . ARG A 1 90 ? -8.053 -3.510 2.150 1.00 91.00 90 ARG A CA 1
ATOM 704 C C . ARG A 1 90 ? -8.894 -2.783 3.188 1.00 91.00 90 ARG A C 1
ATOM 706 O O . ARG A 1 90 ? -9.033 -3.282 4.296 1.00 91.00 90 ARG A O 1
ATOM 713 N N . ARG A 1 91 ? -9.450 -1.623 2.841 1.00 94.12 91 ARG A N 1
ATOM 714 C CA . ARG A 1 91 ? -10.334 -0.874 3.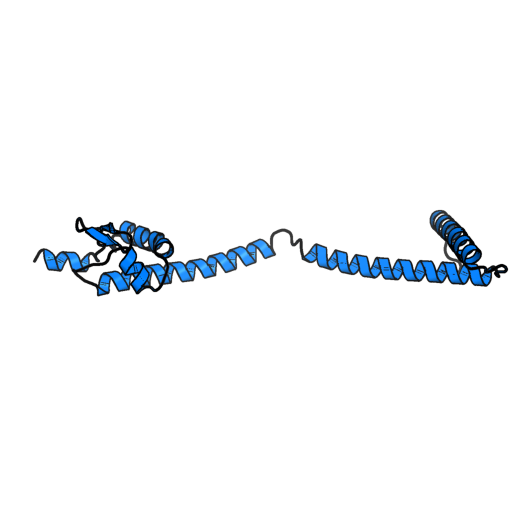736 1.00 94.12 91 ARG A CA 1
ATOM 715 C C . ARG A 1 91 ? -11.555 -1.702 4.118 1.00 94.12 91 ARG A C 1
ATOM 717 O O . ARG A 1 91 ? -11.833 -1.841 5.302 1.00 94.12 91 ARG A O 1
ATOM 724 N N . ASP A 1 92 ? -12.216 -2.286 3.130 1.00 94.25 92 ASP A N 1
ATOM 725 C CA . ASP A 1 92 ? -13.425 -3.069 3.359 1.00 94.25 92 ASP A CA 1
ATOM 726 C C . ASP A 1 92 ? -13.094 -4.360 4.144 1.00 94.25 92 ASP A C 1
ATOM 728 O O . ASP A 1 92 ? -13.797 -4.703 5.087 1.00 94.25 92 ASP A O 1
ATOM 732 N N . ALA A 1 93 ? -11.957 -5.014 3.862 1.00 95.62 93 ALA A N 1
ATOM 733 C CA . ALA A 1 93 ? -11.489 -6.175 4.627 1.00 95.62 93 ALA A CA 1
ATOM 734 C C . ALA A 1 93 ? -11.189 -5.846 6.101 1.00 95.62 93 ALA A C 1
ATOM 736 O O . ALA A 1 93 ? -11.570 -6.607 6.988 1.00 95.62 93 ALA A O 1
ATOM 737 N N . VAL A 1 94 ? -10.542 -4.705 6.378 1.00 96.88 94 VAL A N 1
ATOM 738 C CA . VAL A 1 94 ? -10.293 -4.234 7.752 1.00 96.88 94 VAL A CA 1
ATOM 739 C C . VAL A 1 94 ? -11.609 -3.936 8.469 1.00 96.88 94 VAL A C 1
ATOM 741 O O . VAL A 1 94 ? -11.777 -4.333 9.620 1.00 96.88 94 VAL A O 1
ATOM 744 N N . GLU A 1 95 ? -12.546 -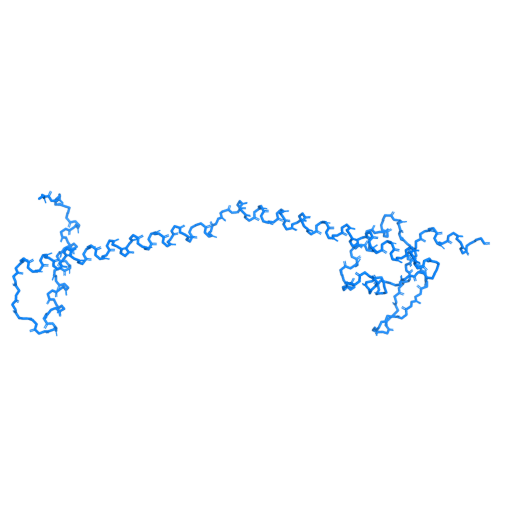3.257 7.804 1.00 96.31 95 GLU A N 1
ATOM 745 C CA . GLU A 1 95 ? -13.863 -2.951 8.367 1.00 96.31 95 GLU A CA 1
ATOM 746 C C . GLU A 1 95 ? -14.624 -4.236 8.724 1.00 96.31 95 GLU A C 1
ATOM 748 O O . GLU A 1 95 ? -15.080 -4.378 9.860 1.00 96.31 95 GLU A O 1
ATOM 753 N N . CYS A 1 96 ? -14.679 -5.206 7.805 1.00 96.06 96 CYS A N 1
ATOM 754 C CA . CYS A 1 96 ? -15.295 -6.510 8.044 1.00 96.06 96 CYS A CA 1
ATOM 755 C C . CYS A 1 96 ? -14.621 -7.276 9.190 1.00 96.06 96 CYS A C 1
ATOM 757 O O . CYS A 1 96 ? -15.323 -7.832 10.032 1.00 96.06 96 CYS A O 1
ATOM 759 N N . ALA A 1 97 ? -13.286 -7.287 9.261 1.00 96.88 97 ALA A N 1
ATOM 760 C CA . ALA A 1 97 ? -12.556 -7.976 10.325 1.00 96.88 97 ALA A CA 1
ATOM 761 C C . ALA A 1 97 ? -12.872 -7.383 11.708 1.00 96.88 97 ALA A C 1
ATOM 763 O O . ALA A 1 97 ? -13.215 -8.112 12.640 1.00 96.88 97 ALA A O 1
ATOM 764 N N . VAL A 1 98 ? -12.826 -6.052 11.839 1.00 96.62 98 VAL A N 1
ATOM 765 C CA . VAL A 1 98 ? -13.120 -5.380 13.114 1.00 96.62 98 VAL A CA 1
ATOM 766 C C . VAL A 1 98 ? -14.597 -5.520 13.490 1.00 96.62 98 VAL A C 1
ATOM 768 O O . VAL A 1 98 ? -14.905 -5.717 14.666 1.00 96.62 98 VAL A O 1
ATOM 771 N N . ALA A 1 99 ? -15.512 -5.458 12.518 1.00 95.00 99 ALA A N 1
ATOM 772 C CA . ALA A 1 99 ? -16.932 -5.705 12.754 1.00 95.00 99 ALA A CA 1
ATOM 773 C C . ALA A 1 99 ? -17.189 -7.149 13.222 1.00 95.00 99 ALA A C 1
ATOM 775 O O . ALA A 1 99 ? -17.910 -7.349 14.198 1.00 95.00 99 ALA A O 1
ATOM 776 N N . GLY A 1 100 ? -16.546 -8.141 12.596 1.00 94.31 100 GLY A N 1
ATOM 777 C CA . GLY A 1 100 ? -16.652 -9.556 12.965 1.00 94.31 100 GLY A CA 1
ATOM 778 C C . GLY A 1 100 ? -16.114 -9.878 14.363 1.00 94.31 100 GLY A C 1
ATOM 779 O O . GLY A 1 100 ? -16.613 -10.785 15.021 1.00 94.31 100 GLY A O 1
ATOM 780 N N . ALA A 1 101 ? -15.152 -9.100 14.868 1.00 95.25 101 ALA A N 1
ATOM 781 C CA . ALA A 1 101 ? -14.675 -9.220 16.248 1.00 95.25 101 ALA A CA 1
ATOM 782 C C . ALA A 1 101 ? -15.661 -8.672 17.301 1.00 95.25 101 ALA A C 1
ATOM 784 O O . ALA A 1 101 ? -15.482 -8.907 18.503 1.00 95.25 101 ALA A O 1
ATOM 785 N N . GLY A 1 102 ? -16.680 -7.917 16.876 1.00 93.44 102 GLY A N 1
ATOM 786 C CA . GLY A 1 102 ? -17.723 -7.370 17.738 1.00 93.44 102 GLY A CA 1
ATOM 787 C C . GLY A 1 102 ? -17.183 -6.517 18.892 1.00 93.44 102 GLY A C 1
ATOM 788 O O . GLY A 1 102 ? -16.250 -5.724 18.745 1.00 93.44 102 GLY A O 1
ATOM 789 N N . ALA A 1 103 ? -17.771 -6.687 20.078 1.00 91.75 103 ALA A N 1
ATOM 790 C CA . ALA A 1 103 ? -17.489 -5.862 21.256 1.00 91.75 103 ALA A CA 1
ATOM 791 C C . ALA A 1 103 ? -16.079 -6.081 21.849 1.00 91.75 103 ALA A C 1
ATOM 793 O O . ALA A 1 103 ? -15.537 -5.219 22.558 1.00 91.75 103 ALA A O 1
ATOM 794 N N . ARG A 1 104 ? -15.444 -7.224 21.545 1.00 94.19 104 ARG A N 1
ATOM 795 C CA . ARG A 1 104 ? -14.044 -7.492 21.908 1.00 94.19 104 ARG A CA 1
ATOM 796 C C . ARG A 1 104 ? -13.091 -6.559 21.161 1.00 94.19 104 ARG A C 1
ATOM 798 O O . ARG A 1 104 ? -12.062 -6.179 21.729 1.00 94.19 104 ARG A O 1
ATOM 805 N N . GLY A 1 105 ? -13.450 -6.183 19.934 1.00 95.69 105 GLY A N 1
ATOM 806 C CA . GLY A 1 105 ? -12.636 -5.362 19.051 1.00 95.69 105 GLY A CA 1
ATOM 807 C C . GLY A 1 105 ? -11.286 -5.987 18.702 1.00 95.69 105 GLY A C 1
ATOM 808 O O . GLY A 1 105 ? -10.930 -7.082 19.153 1.00 95.69 105 GLY A O 1
ATOM 809 N N . MET A 1 106 ? -10.507 -5.249 17.918 1.00 97.38 106 MET A N 1
ATOM 810 C CA . MET A 1 106 ? -9.172 -5.661 17.481 1.00 97.38 106 MET A CA 1
ATOM 811 C C . MET A 1 106 ? -8.201 -4.492 17.542 1.00 97.38 106 MET A C 1
ATOM 813 O O . MET A 1 106 ? -8.554 -3.351 17.260 1.00 97.38 106 MET A O 1
ATOM 817 N N . THR A 1 107 ? -6.952 -4.759 17.886 1.00 97.88 107 THR A N 1
ATOM 818 C CA . THR A 1 107 ? -5.868 -3.800 17.658 1.00 97.88 107 THR A CA 1
ATOM 819 C C . THR A 1 107 ? -5.535 -3.709 16.169 1.00 97.88 107 THR A C 1
ATOM 821 O O . THR A 1 107 ? -5.869 -4.591 15.380 1.00 97.88 107 THR A O 1
ATOM 824 N N . ARG A 1 108 ? -4.798 -2.663 15.774 1.00 96.75 108 ARG A N 1
ATOM 825 C CA . ARG A 1 108 ? -4.288 -2.538 14.395 1.00 96.75 108 ARG A CA 1
ATOM 826 C C . ARG A 1 108 ? -3.405 -3.718 13.970 1.00 96.75 108 ARG A C 1
ATOM 828 O O . ARG A 1 108 ? -3.392 -4.039 12.791 1.00 96.75 108 ARG A O 1
ATOM 835 N N . HIS A 1 109 ? -2.673 -4.330 14.905 1.00 97.00 109 HIS A N 1
ATOM 836 C CA . HIS A 1 109 ? -1.848 -5.508 14.613 1.00 97.00 109 HIS A CA 1
ATOM 837 C C . HIS A 1 109 ? -2.727 -6.720 14.313 1.00 97.00 109 HIS A C 1
ATOM 839 O O . HIS A 1 109 ? -2.617 -7.287 13.237 1.00 97.00 109 HIS A O 1
ATOM 845 N N . GLU A 1 110 ? -3.678 -7.025 15.196 1.00 97.12 110 GLU A N 1
ATOM 846 C CA . GLU A 1 110 ? -4.599 -8.150 14.996 1.00 97.12 110 GLU A CA 1
ATOM 847 C C . GLU A 1 110 ? -5.438 -7.981 13.716 1.00 97.12 110 GLU A C 1
ATOM 849 O O . GLU A 1 110 ? -5.707 -8.953 13.018 1.00 97.12 110 GLU A O 1
ATOM 854 N N . ALA A 1 111 ? -5.836 -6.749 13.377 1.00 96.69 111 ALA A N 1
ATOM 855 C CA . ALA A 1 111 ? -6.528 -6.466 12.121 1.00 96.69 111 ALA A CA 1
ATOM 856 C C . ALA A 1 111 ? -5.630 -6.699 10.891 1.00 96.69 111 ALA A C 1
ATOM 858 O O . ALA A 1 111 ? -6.107 -7.177 9.866 1.00 96.69 111 ALA A O 1
ATOM 859 N N . ALA A 1 112 ? -4.337 -6.376 10.980 1.00 96.38 112 ALA A N 1
ATOM 860 C CA . ALA A 1 112 ? -3.375 -6.646 9.914 1.00 96.38 112 ALA A CA 1
ATOM 861 C C . ALA A 1 112 ? -3.184 -8.154 9.702 1.00 96.38 112 ALA A C 1
ATOM 863 O O . ALA A 1 112 ? -3.234 -8.621 8.562 1.00 96.38 112 ALA A O 1
ATOM 864 N N . ASP A 1 113 ? -3.064 -8.900 10.803 1.00 96.38 113 ASP A N 1
ATOM 865 C CA . ASP A 1 113 ? -2.938 -10.357 10.799 1.00 96.38 113 ASP A CA 1
ATOM 866 C C . ASP A 1 113 ? -4.188 -11.017 10.199 1.00 96.38 113 ASP A C 1
ATOM 868 O O . ASP A 1 113 ? -4.074 -11.869 9.321 1.00 96.38 113 ASP A O 1
ATOM 872 N N . ALA A 1 114 ? -5.388 -10.563 10.581 1.00 96.00 114 ALA A N 1
ATOM 873 C CA . ALA A 1 114 ? -6.648 -11.081 10.042 1.00 96.00 114 ALA A CA 1
ATOM 874 C C . ALA A 1 114 ? -6.835 -10.807 8.541 1.00 96.00 114 ALA A C 1
ATOM 876 O O . ALA A 1 114 ? -7.455 -11.602 7.839 1.00 96.00 114 ALA A O 1
ATOM 877 N N . VAL A 1 115 ? -6.296 -9.695 8.035 1.00 94.94 115 VAL A N 1
ATOM 878 C CA . VAL A 1 115 ? -6.327 -9.357 6.601 1.00 94.94 115 VAL A CA 1
ATOM 879 C C . VAL A 1 115 ? -5.168 -10.019 5.836 1.00 94.94 115 VAL A C 1
ATOM 881 O O . VAL A 1 115 ? -5.173 -10.033 4.605 1.00 94.94 115 VAL A O 1
ATOM 884 N N . GLY A 1 116 ? -4.180 -10.589 6.533 1.00 94.25 116 GLY A N 1
ATOM 885 C CA . GLY A 1 116 ? -3.021 -11.243 5.926 1.00 94.25 116 GLY A CA 1
ATOM 886 C C . GLY A 1 116 ? -2.044 -10.258 5.286 1.00 94.25 116 GLY A C 1
ATOM 887 O O . GLY A 1 116 ? -1.509 -10.518 4.208 1.00 94.25 116 GLY A O 1
ATOM 888 N N . CYS A 1 117 ? -1.829 -9.092 5.902 1.00 93.44 117 CYS A N 1
ATOM 889 C CA . CYS A 1 117 ? -0.897 -8.097 5.372 1.00 93.44 117 CYS A CA 1
ATOM 890 C C . CYS A 1 117 ? -0.101 -7.377 6.471 1.00 93.44 117 CYS A C 1
ATOM 892 O O . CYS A 1 117 ? -0.482 -7.406 7.638 1.00 93.44 117 CYS A O 1
ATOM 894 N N . PRO A 1 118 ? 1.014 -6.707 6.128 1.00 93.88 118 PRO A N 1
ATOM 895 C CA . PRO A 1 118 ? 1.805 -5.981 7.114 1.00 93.88 118 PRO A CA 1
ATOM 896 C C . PRO A 1 118 ? 1.031 -4.832 7.776 1.00 93.88 118 PRO A C 1
ATOM 898 O O . PRO A 1 118 ? 0.269 -4.122 7.121 1.00 93.88 118 PRO A O 1
ATOM 901 N N . VAL A 1 119 ? 1.319 -4.551 9.051 1.00 94.56 119 VAL A N 1
ATOM 902 C CA . VAL A 1 119 ? 0.632 -3.505 9.841 1.00 94.56 119 VAL A CA 1
ATOM 903 C C . VAL A 1 119 ? 0.652 -2.130 9.163 1.00 94.56 119 VAL A C 1
ATOM 905 O O . VAL A 1 119 ? -0.354 -1.424 9.134 1.00 94.56 119 VAL A O 1
ATOM 908 N N . HIS A 1 120 ? 1.773 -1.743 8.552 1.00 93.81 120 HIS A N 1
ATOM 909 C CA . HIS A 1 120 ? 1.876 -0.462 7.849 1.00 93.81 120 HIS A CA 1
ATOM 910 C C . HIS A 1 120 ? 0.932 -0.368 6.635 1.00 93.81 120 HIS A C 1
ATOM 912 O O . HIS A 1 120 ? 0.505 0.730 6.278 1.00 93.81 120 HIS A O 1
ATOM 918 N N . ALA A 1 121 ? 0.562 -1.502 6.028 1.00 90.06 121 ALA A N 1
ATOM 919 C CA . ALA A 1 121 ? -0.345 -1.557 4.887 1.00 90.06 121 ALA A CA 1
ATOM 920 C C . ALA A 1 121 ? -1.818 -1.331 5.276 1.00 90.06 121 ALA A C 1
A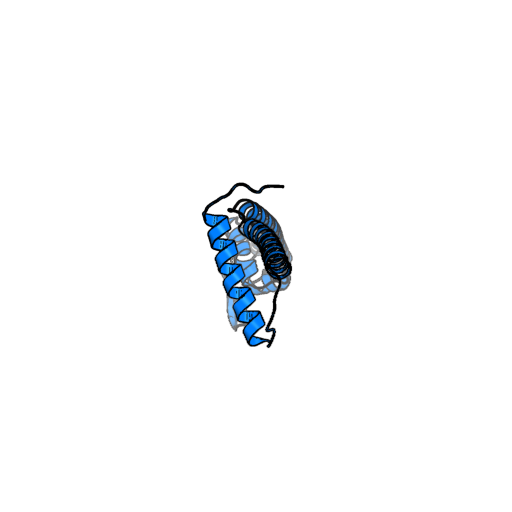TOM 922 O O . ALA A 1 121 ? -2.594 -0.905 4.413 1.00 90.06 121 ALA A O 1
ATOM 923 N N . VAL A 1 122 ? -2.195 -1.572 6.542 1.00 94.50 122 VAL A N 1
ATOM 924 C CA . VAL A 1 122 ? -3.550 -1.305 7.067 1.00 94.50 122 VAL A CA 1
ATOM 925 C C . VAL A 1 122 ? -3.683 0.052 7.749 1.00 94.50 122 VAL A C 1
ATOM 927 O O . VAL A 1 122 ? -4.794 0.568 7.831 1.00 94.50 122 VAL A O 1
ATOM 930 N N . THR A 1 123 ? -2.587 0.678 8.195 1.00 94.81 123 THR A N 1
ATOM 931 C CA . THR A 1 123 ? -2.635 1.960 8.925 1.00 94.81 123 THR A CA 1
ATOM 932 C C . THR A 1 123 ? -3.417 3.035 8.171 1.00 94.81 123 THR A C 1
ATOM 934 O O . THR A 1 123 ? -4.288 3.678 8.752 1.00 94.81 123 THR A O 1
ATOM 937 N N . ALA A 1 124 ? -3.155 3.203 6.871 1.00 93.25 124 ALA A N 1
ATOM 938 C CA . ALA A 1 124 ? -3.861 4.190 6.055 1.00 93.25 124 ALA A CA 1
ATOM 939 C C . ALA A 1 124 ? -5.369 3.897 5.960 1.00 93.25 124 ALA A C 1
ATOM 941 O O . ALA A 1 124 ? -6.177 4.815 6.060 1.00 93.25 124 ALA A O 1
ATOM 942 N N . ALA A 1 125 ? -5.751 2.624 5.819 1.00 94.50 125 ALA A N 1
ATOM 943 C CA . ALA A 1 125 ? -7.150 2.212 5.755 1.00 94.50 125 ALA A CA 1
ATOM 944 C C . ALA A 1 125 ? -7.877 2.421 7.095 1.00 94.50 125 ALA A C 1
ATOM 946 O O . ALA A 1 125 ? -8.992 2.936 7.116 1.00 94.50 125 ALA A O 1
ATOM 947 N N . VAL A 1 126 ? -7.227 2.088 8.215 1.00 96.62 126 VAL A N 1
ATOM 948 C CA . VAL A 1 126 ? -7.763 2.312 9.566 1.00 96.62 126 VAL A CA 1
ATOM 949 C C . VAL A 1 126 ? -8.003 3.800 9.816 1.00 96.62 126 VAL A C 1
ATOM 951 O O . VAL A 1 126 ? -9.074 4.167 10.285 1.00 96.62 126 VAL A O 1
ATOM 954 N N . LEU A 1 127 ? -7.043 4.667 9.478 1.00 96.38 127 LEU A N 1
ATOM 955 C CA . LEU A 1 127 ? -7.195 6.115 9.653 1.00 96.38 127 LEU A CA 1
ATOM 956 C C . LEU A 1 127 ? -8.354 6.680 8.822 1.00 96.38 127 LEU A C 1
ATOM 958 O O . LEU A 1 127 ? -9.095 7.531 9.309 1.00 96.38 127 LEU A O 1
ATOM 962 N N . GLU A 1 128 ? -8.545 6.193 7.594 1.00 95.12 128 GLU A N 1
ATOM 963 C CA . GLU A 1 128 ? -9.696 6.577 6.768 1.00 95.12 128 GLU A CA 1
ATOM 964 C C . GLU A 1 128 ? -11.024 6.138 7.387 1.00 95.12 128 GLU A C 1
ATOM 966 O O . GLU A 1 128 ? -11.970 6.922 7.408 1.00 95.12 128 GLU A O 1
ATOM 971 N N . LEU A 1 129 ? -11.093 4.919 7.926 1.00 96.31 129 LEU A N 1
ATOM 972 C CA . LEU A 1 129 ? -12.292 4.407 8.590 1.00 96.31 129 LEU A CA 1
ATOM 973 C C . LEU A 1 129 ? -12.606 5.154 9.892 1.00 96.31 129 LEU A C 1
ATOM 975 O O . LEU A 1 129 ? -13.771 5.449 10.152 1.00 96.31 129 LEU A O 1
ATOM 979 N N . LEU A 1 130 ? -11.585 5.505 10.679 1.00 96.69 130 LEU A N 1
ATOM 980 C CA . LEU A 1 130 ? -11.731 6.340 11.875 1.00 96.69 130 LEU A CA 1
ATOM 981 C C . LEU A 1 130 ? -12.244 7.736 11.510 1.00 96.69 130 LEU A C 1
ATOM 983 O O . LEU A 1 130 ? -13.200 8.218 12.111 1.00 96.69 130 LEU A O 1
ATOM 987 N N . LYS A 1 131 ? -11.660 8.366 10.481 1.00 96.56 131 LYS A N 1
ATOM 988 C CA . LYS A 1 131 ? -12.102 9.680 9.987 1.00 96.56 131 LYS A CA 1
ATOM 989 C C . LYS A 1 131 ? -13.536 9.642 9.454 1.00 96.56 131 LYS A C 1
ATOM 991 O O . LYS A 1 131 ? -14.271 10.609 9.622 1.00 96.56 131 LYS A O 1
ATOM 996 N N . ALA A 1 132 ? -13.933 8.536 8.829 1.00 94.62 132 ALA A N 1
ATOM 997 C CA . ALA A 1 132 ? -15.295 8.312 8.356 1.00 94.62 132 ALA A CA 1
ATOM 998 C C . ALA A 1 132 ? -16.282 7.920 9.475 1.00 94.62 132 ALA A C 1
ATOM 1000 O O . ALA A 1 132 ? -17.451 7.689 9.182 1.00 94.62 132 ALA A O 1
ATOM 1001 N N . GLY A 1 133 ? -15.831 7.788 10.730 1.00 95.50 133 GLY A N 1
ATOM 1002 C CA . GLY A 1 133 ? -16.665 7.357 11.856 1.00 95.50 133 GLY A CA 1
ATOM 1003 C C . GLY A 1 133 ? -17.116 5.894 11.787 1.00 95.50 133 GLY A C 1
ATOM 1004 O O . GLY A 1 133 ? -17.987 5.490 12.549 1.00 95.50 133 GLY A O 1
ATOM 1005 N N . ARG A 1 134 ? -16.536 5.091 10.886 1.00 95.75 134 ARG A N 1
ATOM 1006 C CA . ARG A 1 134 ? -16.858 3.663 10.709 1.00 95.75 134 ARG A CA 1
ATOM 1007 C C . ARG A 1 134 ? -16.143 2.758 11.701 1.00 95.75 134 ARG A C 1
ATOM 1009 O O . ARG A 1 134 ? -16.577 1.637 11.927 1.00 95.75 134 ARG A O 1
ATOM 1016 N N . LEU A 1 135 ? -15.065 3.248 12.301 1.00 96.94 135 LEU A N 1
ATOM 1017 C CA . LEU A 1 135 ? -14.384 2.621 13.426 1.00 96.94 135 LEU A CA 1
ATOM 1018 C C . LEU A 1 135 ? -14.249 3.633 14.560 1.00 96.94 135 LEU A C 1
ATOM 1020 O O . LEU A 1 135 ? -14.230 4.842 14.331 1.00 96.94 135 LEU A O 1
ATOM 1024 N N . ILE A 1 136 ? -14.117 3.128 15.781 1.00 96.31 136 ILE A N 1
ATOM 1025 C CA . ILE A 1 136 ? -13.880 3.925 16.983 1.00 96.31 136 ILE A CA 1
ATOM 1026 C C . ILE A 1 136 ? -12.665 3.353 17.709 1.00 96.31 136 ILE A C 1
ATOM 1028 O O . ILE A 1 136 ? -12.604 2.155 17.992 1.00 96.31 136 ILE A O 1
ATOM 1032 N N . GLU A 1 137 ? -11.712 4.218 18.053 1.00 96.31 137 GLU A N 1
ATOM 1033 C CA . GLU A 1 137 ? -10.657 3.881 19.008 1.00 96.31 137 GLU A CA 1
ATOM 1034 C C . GLU A 1 137 ? -11.211 3.936 20.430 1.00 96.31 137 GLU A C 1
ATOM 1036 O O . GLU A 1 137 ? -11.793 4.931 20.864 1.00 96.31 137 GLU A O 1
ATOM 1041 N N . THR A 1 138 ? -11.053 2.837 21.162 1.00 95.06 138 THR A N 1
ATOM 1042 C CA . THR A 1 138 ? -11.453 2.758 22.568 1.00 95.06 138 THR A CA 1
ATOM 1043 C C . THR A 1 138 ? -10.293 3.129 23.489 1.00 95.06 138 THR A C 1
ATOM 1045 O O . THR A 1 138 ? -9.127 3.087 23.100 1.00 95.06 138 THR A O 1
ATOM 1048 N N . SER A 1 139 ? -10.600 3.441 24.750 1.00 94.00 139 SER A N 1
ATOM 1049 C CA . SER A 1 139 ? -9.585 3.625 25.797 1.00 94.00 139 SER A CA 1
ATOM 1050 C C . SER A 1 139 ? -8.874 2.320 26.178 1.00 94.00 139 SER A C 1
ATOM 1052 O O . SER A 1 139 ? -7.798 2.357 26.777 1.00 94.00 139 SER A O 1
ATOM 1054 N N . ARG A 1 140 ? -9.451 1.161 25.823 1.00 94.75 140 ARG A N 1
ATOM 1055 C CA . ARG A 1 140 ? -8.858 -0.155 26.074 1.00 94.75 140 ARG A CA 1
ATOM 1056 C C . ARG A 1 140 ? -7.600 -0.316 25.231 1.00 94.75 140 ARG A C 1
ATOM 1058 O O . ARG A 1 140 ? -7.603 -0.057 24.025 1.00 94.75 140 ARG A O 1
ATOM 1065 N N . LYS A 1 141 ? -6.538 -0.807 25.864 1.00 96.25 141 LYS A N 1
ATOM 1066 C CA . LYS A 1 141 ? -5.275 -1.130 25.202 1.00 96.25 141 LYS A CA 1
ATOM 1067 C C . LYS A 1 141 ? -4.965 -2.614 25.349 1.00 96.25 141 LYS A C 1
ATOM 1069 O O . LYS A 1 141 ? -5.301 -3.216 26.365 1.00 96.25 141 LYS A O 1
ATOM 1074 N N . ARG A 1 142 ? -4.323 -3.197 24.340 1.00 96.69 142 ARG A N 1
ATOM 1075 C CA . ARG A 1 142 ? -3.859 -4.592 24.339 1.00 96.69 142 ARG A CA 1
ATOM 1076 C C . ARG A 1 142 ? -2.398 -4.636 23.901 1.00 96.69 142 ARG A C 1
ATOM 1078 O O . ARG A 1 142 ? -1.980 -3.819 23.079 1.00 96.69 142 ARG A O 1
ATOM 1085 N N . ALA A 1 143 ? -1.629 -5.547 24.490 1.00 96.81 143 ALA A N 1
ATOM 1086 C CA . ALA A 1 143 ? -0.231 -5.743 24.130 1.00 96.81 143 ALA A CA 1
ATOM 1087 C C . ALA A 1 143 ? -0.113 -6.263 22.688 1.00 96.81 143 ALA A C 1
ATOM 1089 O O . ALA A 1 143 ? -0.855 -7.154 22.280 1.00 96.81 143 ALA A O 1
ATOM 1090 N N . THR A 1 144 ? 0.806 -5.684 21.921 1.00 95.19 144 THR A N 1
ATOM 1091 C CA . THR A 1 144 ? 1.202 -6.140 20.586 1.00 95.19 144 THR A CA 1
ATOM 1092 C C . THR A 1 144 ? 2.332 -7.169 20.693 1.00 95.19 144 THR A C 1
ATOM 1094 O O . THR A 1 144 ? 2.962 -7.259 21.748 1.00 95.19 144 THR A O 1
ATOM 1097 N N . PRO A 1 145 ? 2.674 -7.900 19.613 1.00 93.38 145 PRO A N 1
ATOM 1098 C CA . PRO A 1 145 ? 3.801 -8.844 19.620 1.00 93.38 145 PRO A CA 1
ATOM 1099 C C . PRO A 1 145 ? 5.139 -8.232 20.068 1.00 93.38 145 PRO A C 1
ATOM 1101 O O . PRO A 1 145 ? 5.974 -8.905 20.654 1.00 93.38 145 PRO A O 1
ATOM 1104 N N . SER A 1 146 ? 5.327 -6.928 19.850 1.00 92.62 146 SER A N 1
ATOM 1105 C CA . SER A 1 146 ? 6.487 -6.160 20.324 1.00 92.62 146 SER A CA 1
ATOM 1106 C C . SER A 1 146 ? 6.443 -5.766 21.812 1.00 92.62 146 SER A C 1
ATOM 1108 O O . SER A 1 146 ? 7.286 -4.993 22.259 1.00 92.62 146 SER A O 1
ATOM 1110 N N . GLY A 1 147 ? 5.435 -6.207 22.568 1.00 93.62 147 GLY A N 1
ATOM 1111 C CA . GLY A 1 147 ? 5.229 -5.879 23.984 1.00 93.62 147 GLY A CA 1
ATOM 1112 C C . GLY A 1 147 ? 4.655 -4.481 24.253 1.00 93.62 147 GLY A C 1
ATOM 1113 O O . GLY A 1 147 ? 4.313 -4.163 25.390 1.00 93.62 147 GLY A O 1
ATOM 1114 N N . LYS A 1 148 ? 4.511 -3.631 23.228 1.00 94.94 148 LYS A N 1
ATOM 1115 C CA . LYS A 1 148 ? 3.920 -2.290 23.365 1.00 94.94 148 LYS A CA 1
ATOM 1116 C C . LYS A 1 148 ? 2.395 -2.361 23.447 1.00 94.94 148 LYS A C 1
ATOM 1118 O O . LYS A 1 148 ? 1.771 -3.287 22.948 1.00 94.94 148 LYS A O 1
ATOM 1123 N N . LEU A 1 149 ? 1.771 -1.358 24.057 1.00 96.50 149 LEU A N 1
ATOM 1124 C CA . LEU A 1 149 ? 0.313 -1.270 24.145 1.00 96.50 149 LEU A CA 1
ATOM 1125 C C . LEU A 1 149 ? -0.269 -0.537 22.930 1.00 96.50 149 LEU A C 1
ATOM 1127 O O . LEU A 1 149 ? 0.135 0.587 22.634 1.00 96.50 149 LEU A O 1
ATOM 1131 N N . ALA A 1 150 ? -1.260 -1.138 22.270 1.00 96.06 150 ALA A N 1
ATOM 1132 C CA . ALA A 1 150 ? -2.016 -0.530 21.175 1.00 96.06 150 ALA A CA 1
ATOM 1133 C C . ALA A 1 150 ? -3.499 -0.377 21.535 1.00 96.06 150 ALA A C 1
ATOM 1135 O O . ALA A 1 150 ? -4.065 -1.219 22.233 1.00 96.06 150 ALA A O 1
ATOM 1136 N N . ALA A 1 151 ? -4.130 0.694 21.046 1.00 96.62 151 ALA A N 1
ATOM 1137 C CA . ALA A 1 151 ? -5.561 0.925 21.226 1.00 96.62 151 ALA A CA 1
ATOM 1138 C C . ALA A 1 151 ? -6.395 -0.134 20.488 1.00 96.62 151 ALA A C 1
ATOM 1140 O O . ALA A 1 151 ? -6.043 -0.569 19.385 1.00 96.62 151 ALA A O 1
ATOM 1141 N N . VAL A 1 152 ? -7.505 -0.538 21.107 1.00 97.25 152 VAL A N 1
ATOM 1142 C CA . VAL A 1 152 ? -8.468 -1.476 20.522 1.00 97.25 152 VAL A CA 1
ATOM 1143 C C . VAL A 1 152 ? -9.500 -0.704 19.703 1.00 97.25 152 VAL A C 1
ATOM 1145 O O . VAL A 1 152 ? -10.147 0.215 20.216 1.00 97.25 152 VAL A O 1
ATOM 1148 N N . LEU A 1 153 ? -9.660 -1.110 18.447 1.00 97.50 153 LEU A N 1
ATOM 1149 C CA . LEU A 1 153 ? -10.653 -0.628 17.497 1.00 97.50 153 LEU A CA 1
ATOM 1150 C C . LEU A 1 153 ? -11.942 -1.432 17.642 1.00 97.50 153 LEU A C 1
ATOM 1152 O O . LEU A 1 153 ? -11.906 -2.659 17.758 1.00 97.50 153 LEU A O 1
ATOM 1156 N N . VAL A 1 154 ? -13.077 -0.745 17.594 1.00 96.81 154 VAL A N 1
ATOM 1157 C CA . VAL A 1 154 ? -14.409 -1.359 17.544 1.00 96.81 154 VAL A CA 1
ATOM 1158 C C . VAL A 1 154 ? -15.244 -0.714 16.447 1.00 96.81 154 VAL A C 1
ATOM 1160 O O . VAL A 1 154 ? -15.052 0.459 16.121 1.00 96.81 154 VAL A O 1
ATOM 1163 N N . SER A 1 155 ? -16.195 -1.468 15.901 1.00 94.88 155 SER A N 1
ATOM 1164 C CA . SER A 1 155 ? -17.260 -0.892 15.077 1.00 94.88 155 SER A CA 1
ATOM 1165 C C . SER A 1 155 ? -18.246 -0.112 15.969 1.00 94.88 155 SER A C 1
ATOM 1167 O O . SER A 1 155 ? -18.538 -0.577 17.077 1.00 94.88 155 SER A O 1
ATOM 1169 N N . PRO A 1 156 ? -18.785 1.043 15.528 1.00 90.12 156 PRO A N 1
ATOM 1170 C CA . PRO A 1 156 ? -19.806 1.799 16.255 1.00 90.12 156 PRO A CA 1
ATOM 1171 C C . PRO A 1 156 ? -20.994 0.945 16.706 1.00 90.12 156 PRO A C 1
ATOM 1173 O O . PRO A 1 156 ? -21.417 1.063 17.853 1.00 90.12 156 PRO A O 1
ATOM 1176 N N . MET A 1 157 ? -21.450 0.016 15.860 1.00 81.31 157 MET A N 1
ATOM 1177 C CA . MET A 1 157 ? -22.577 -0.870 16.180 1.00 81.31 157 MET A CA 1
ATOM 1178 C C . MET A 1 157 ? -22.286 -1.786 17.376 1.00 81.31 157 MET A C 1
ATOM 1180 O O . MET A 1 157 ? -23.172 -2.093 18.162 1.00 81.31 157 MET A O 1
ATOM 1184 N N . ALA A 1 158 ? -21.027 -2.189 17.567 1.00 75.12 158 ALA A N 1
ATOM 1185 C CA . ALA A 1 158 ? -20.631 -3.034 18.693 1.00 75.12 158 ALA A CA 1
ATOM 1186 C C . ALA A 1 158 ? -20.510 -2.260 20.019 1.00 75.12 158 ALA A C 1
ATOM 1188 O O . ALA A 1 158 ? -20.463 -2.866 21.089 1.00 75.12 158 ALA A O 1
ATOM 1189 N N . LYS A 1 159 ? -20.425 -0.924 19.963 1.00 60.81 159 LYS A N 1
ATOM 1190 C CA . LYS A 1 159 ? -20.330 -0.062 21.148 1.00 60.81 159 LYS A CA 1
ATOM 1191 C C . LYS A 1 159 ? -21.684 0.107 21.837 1.00 60.81 159 LYS A C 1
ATOM 1193 O O . LYS A 1 159 ? -21.726 0.243 23.057 1.00 60.81 159 LYS A O 1
ATOM 1198 N N . GLU A 1 160 ? -22.772 0.095 21.073 1.00 61.75 160 GLU A N 1
ATOM 1199 C CA . GLU A 1 160 ? -24.136 0.240 21.597 1.00 61.75 160 GLU A CA 1
ATOM 1200 C C . GLU A 1 160 ? -24.528 -0.949 22.479 1.00 61.75 160 GLU A C 1
ATOM 1202 O O . GLU A 1 160 ? -25.078 -0.751 23.559 1.00 61.75 160 GLU A O 1
ATOM 1207 N N . SER A 1 161 ? -24.102 -2.163 22.119 1.00 58.97 161 SER A N 1
ATOM 1208 C CA . SER A 1 161 ? -24.340 -3.377 22.913 1.00 58.97 161 SER A CA 1
ATOM 1209 C C . SER A 1 161 ? -23.621 -3.420 24.269 1.00 58.97 161 SER A C 1
ATOM 1211 O O . SER A 1 161 ? -23.861 -4.340 25.036 1.00 58.97 161 SER A O 1
ATOM 1213 N N . GLN A 1 162 ? -22.713 -2.482 24.568 1.00 54.91 162 GLN A N 1
ATOM 1214 C CA . GLN A 1 162 ? -22.044 -2.385 25.877 1.00 54.91 162 GLN A CA 1
ATOM 1215 C C . GLN A 1 162 ? -22.643 -1.304 26.790 1.00 54.91 162 GLN A C 1
ATOM 1217 O O . GLN A 1 162 ? -22.187 -1.152 27.922 1.00 54.91 162 GLN A O 1
ATOM 1222 N N . ARG A 1 163 ? -23.592 -0.501 26.288 1.00 54.00 163 ARG A N 1
ATOM 1223 C CA . ARG A 1 163 ? -24.270 0.559 27.057 1.00 54.00 163 ARG A CA 1
ATOM 1224 C C . ARG A 1 163 ? -25.714 0.214 27.435 1.00 54.00 163 ARG A C 1
ATOM 1226 O O . ARG A 1 163 ? -26.279 0.950 28.239 1.00 54.00 163 ARG A O 1
ATOM 1233 N N . ALA A 1 164 ? -26.281 -0.832 26.838 1.00 45.88 164 ALA A N 1
ATOM 1234 C CA . ALA A 1 164 ? -27.539 -1.453 27.250 1.00 45.88 164 ALA A CA 1
ATOM 1235 C C . ALA A 1 164 ? -27.261 -2.520 28.315 1.00 45.88 164 ALA A C 1
ATOM 1237 O O . ALA A 1 164 ? -28.096 -2.645 29.233 1.00 45.88 164 ALA A O 1
#

pLDDT: mean 81.83, std 15.53, range [41.81, 97.88]

Sequence (164 aa):
MLRPNNPEDQRRRDALRYAICKAWRKQGHRVWSDADIEAAIDAAIAKQDQRNAANNQSNAVQADLIDHGCHAGRTRAAAASSARRSRHRRRDAVECAVAGAGARGMTRHEAADAVGCPVHAVTAAVLELLKAGRLIETSRKRATPSGKLAAVLVSPMAKESQRA

Organism: NCBI:txid406547

Radius of gyration: 38.04 Å; chains: 1; bounding box: 82×28×91 Å

Secondary structure (DSSP, 8-state):
------HHHHHHHHHHHHHHHHHHHHTT-----HHHHHHHHHHHHHHHHHHHHHHHHHHHHHHHHS--SHHHHHHHHHHHHHHHHHHHHHHHHHHHHHHHTGGG-EEHHHHHHHHTS-HHHHHHHHHHHHHTTSSEEEEEEEE-TTS-EEEEEE-HHHHHTTT-